Protein AF-A0A3B8MJI8-F1 (afdb_monomer)

Nearest PDB structures (foldseek):
  2oma-assembly1_B  TM=9.604E-01  e=1.558E-05  Trypanosoma cruzi
  4pcf-assembly4_A  TM=9.664E-01  e=4.099E-05  Trypanosoma brucei brucei
  5ibx-assembly2_B  TM=9.796E-01  e=7.124E-05  Streptococcus pneumoniae D39
  2v5b-assembly1_A  TM=9.575E-01  e=3.826E-05  Trypanosoma cruzi
  2vei-assembly1_C  TM=9.675E-01  e=7.633E-05  Trypanosoma brucei brucei

Solvent-accessible surface area (backbone atoms only — not comparable to full-atom values): 3545 Å² total; per-residue (Å²): 106,70,49,56,77,68,73,44,69,46,75,46,77,39,56,38,48,49,68,41,47,76,71,69,40,42,69,59,50,37,48,50,50,52,54,62,73,48,60,94,58,52,72,77,56,55,74,52,46,46,81,42,82,42,67,54,54,76,111

pLDDT: mean 97.7, std 1.49, range [90.12, 98.75]

Sequence (59 aa):
KAALEATLSPIVCVGETQEERESGVTDSVVRTQVTASLDGLSSEEVDKLVIAYEPVWAI

Structure (mmCIF, N/CA/C/O backbone):
data_AF-A0A3B8MJI8-F1
#
_entry.id   AF-A0A3B8MJI8-F1
#
loop_
_atom_site.group_PDB
_atom_site.id
_atom_site.type_symbol
_atom_site.label_atom_id
_atom_site.label_alt_id
_atom_site.label_comp_id
_atom_site.label_asym_id
_atom_site.label_entity_id
_atom_site.label_seq_id
_atom_site.pdbx_PDB_ins_code
_atom_site.Cartn_x
_atom_site.Cartn_y
_atom_site.Cartn_z
_atom_site.occupancy
_atom_site.B_iso_or_equiv
_atom_site.auth_seq_id
_atom_site.auth_comp_id
_atom_site.auth_asym_id
_atom_site.auth_atom_id
_atom_site.pdbx_PDB_model_num
ATOM 1 N N . LYS A 1 1 ? 9.616 4.808 -5.557 1.00 91.50 1 LYS A N 1
ATOM 2 C CA . LYS A 1 1 ? 10.526 4.912 -6.729 1.00 91.50 1 LYS A CA 1
ATOM 3 C C . LYS A 1 1 ? 11.848 4.179 -6.536 1.00 91.50 1 LYS A C 1
ATOM 5 O O . LYS A 1 1 ? 12.051 3.217 -7.254 1.00 91.50 1 LYS A O 1
ATOM 10 N N . ALA A 1 2 ? 12.670 4.517 -5.535 1.00 97.25 2 ALA A N 1
ATOM 11 C CA . ALA A 1 2 ? 13.985 3.887 -5.325 1.00 97.25 2 ALA A CA 1
ATOM 12 C C . ALA A 1 2 ? 14.006 2.342 -5.409 1.00 97.25 2 ALA A C 1
ATOM 14 O O . ALA A 1 2 ? 14.892 1.777 -6.036 1.00 97.25 2 ALA A O 1
ATOM 15 N N . ALA A 1 3 ? 13.010 1.651 -4.837 1.00 97.75 3 ALA A N 1
ATOM 16 C CA . ALA A 1 3 ? 12.905 0.192 -4.950 1.00 97.75 3 ALA A CA 1
ATOM 17 C C . ALA A 1 3 ? 12.760 -0.291 -6.409 1.00 97.75 3 ALA A C 1
ATOM 19 O O . ALA A 1 3 ? 13.466 -1.206 -6.818 1.00 97.75 3 ALA A O 1
ATOM 20 N N . LEU A 1 4 ? 11.903 0.357 -7.204 1.00 97.06 4 LEU A N 1
ATOM 21 C CA . LEU A 1 4 ? 11.709 0.043 -8.624 1.00 97.06 4 LEU A CA 1
ATOM 22 C C . LEU A 1 4 ? 12.970 0.349 -9.447 1.00 97.06 4 LEU A C 1
ATOM 24 O O . LEU A 1 4 ? 13.357 -0.450 -10.296 1.00 97.06 4 LEU A O 1
ATOM 28 N N . GLU A 1 5 ? 13.641 1.472 -9.166 1.00 97.12 5 GLU A N 1
ATOM 29 C CA . GLU A 1 5 ? 14.912 1.861 -9.804 1.00 97.12 5 GLU A CA 1
ATOM 30 C C . GLU A 1 5 ? 16.038 0.868 -9.487 1.00 97.12 5 GLU A C 1
ATOM 32 O O . GLU A 1 5 ? 16.873 0.569 -10.338 1.00 97.12 5 GLU A O 1
ATOM 37 N N . ALA A 1 6 ? 16.018 0.297 -8.282 1.00 97.94 6 ALA A N 1
ATOM 38 C CA . ALA A 1 6 ? 16.897 -0.787 -7.861 1.00 97.94 6 ALA A CA 1
ATOM 39 C C . ALA A 1 6 ? 16.441 -2.171 -8.360 1.00 97.94 6 ALA A C 1
ATOM 41 O O . ALA A 1 6 ? 16.969 -3.186 -7.907 1.00 97.94 6 ALA A O 1
ATOM 42 N N . THR A 1 7 ? 15.476 -2.244 -9.284 1.00 96.50 7 THR A N 1
ATOM 43 C CA . THR A 1 7 ? 14.917 -3.490 -9.843 1.00 96.50 7 THR A CA 1
ATOM 44 C C . THR A 1 7 ? 14.302 -4.441 -8.807 1.00 96.50 7 THR A C 1
ATOM 46 O O . THR A 1 7 ? 14.220 -5.647 -9.028 1.00 96.50 7 THR A O 1
ATOM 49 N N . LEU A 1 8 ? 13.843 -3.905 -7.675 1.00 97.88 8 LEU A N 1
ATOM 50 C CA . LEU A 1 8 ? 13.071 -4.639 -6.673 1.00 97.88 8 LEU A CA 1
ATOM 51 C C . LEU A 1 8 ? 11.572 -4.564 -6.995 1.00 97.88 8 LEU A C 1
ATOM 53 O O . LEU A 1 8 ? 11.106 -3.611 -7.620 1.00 97.88 8 LEU A O 1
ATOM 57 N N . SER A 1 9 ? 10.809 -5.538 -6.497 1.00 96.44 9 SER A N 1
ATOM 58 C CA . SER A 1 9 ? 9.340 -5.524 -6.507 1.00 96.44 9 SER A CA 1
ATOM 59 C C . SER A 1 9 ? 8.829 -5.058 -5.139 1.00 96.44 9 SER A C 1
ATOM 61 O O . SER A 1 9 ? 8.823 -5.856 -4.198 1.00 96.44 9 SER A O 1
ATOM 63 N N . PRO A 1 10 ? 8.470 -3.772 -4.964 1.00 98.12 10 PRO A N 1
ATOM 64 C CA . PRO A 1 10 ? 8.074 -3.267 -3.659 1.00 98.12 10 PRO A CA 1
ATOM 65 C C . PRO A 1 10 ? 6.686 -3.770 -3.254 1.00 98.12 10 PRO A C 1
ATOM 67 O O . PRO A 1 10 ? 5.771 -3.855 -4.073 1.00 98.12 10 PRO A O 1
ATOM 70 N N . ILE A 1 11 ? 6.536 -4.036 -1.958 1.00 98.56 11 ILE A N 1
ATOM 71 C CA . ILE A 1 11 ? 5.244 -4.239 -1.305 1.00 98.56 11 ILE A CA 1
ATOM 72 C C . ILE A 1 11 ? 4.938 -2.955 -0.536 1.00 98.56 11 ILE A C 1
ATOM 74 O O . ILE A 1 11 ? 5.679 -2.580 0.371 1.00 98.56 11 ILE A O 1
ATOM 78 N N . VAL A 1 12 ? 3.887 -2.253 -0.940 1.00 98.38 12 VAL A N 1
ATOM 79 C CA . VAL A 1 12 ? 3.433 -1.012 -0.314 1.00 98.38 12 VAL A CA 1
ATOM 80 C C . VAL A 1 12 ? 2.343 -1.359 0.690 1.00 98.38 12 VAL A C 1
ATOM 82 O O . VAL A 1 12 ? 1.250 -1.770 0.299 1.00 98.38 12 VAL A O 1
ATOM 85 N N . CYS A 1 13 ? 2.639 -1.193 1.975 1.00 98.50 13 CYS A N 1
ATOM 86 C CA . CYS A 1 13 ? 1.665 -1.394 3.040 1.00 98.50 13 CYS A CA 1
ATOM 87 C C . CYS A 1 13 ? 0.748 -0.173 3.187 1.00 98.50 13 CYS A C 1
ATOM 89 O O . CYS A 1 13 ? 1.211 0.969 3.157 1.00 98.50 13 CYS A O 1
ATOM 91 N N . VAL A 1 14 ? -0.546 -0.423 3.361 1.00 98.69 14 VAL A N 1
ATOM 92 C CA . VAL A 1 14 ? -1.582 0.581 3.638 1.00 98.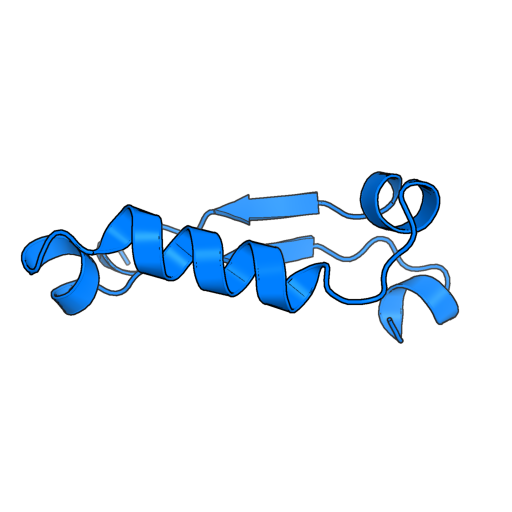69 14 VAL A CA 1
ATOM 93 C C . VAL A 1 14 ? -2.519 0.044 4.709 1.00 98.69 14 VAL A C 1
ATOM 95 O O . VAL A 1 14 ? -2.730 -1.161 4.794 1.00 98.69 14 VAL A O 1
ATOM 98 N N . GLY A 1 15 ? -3.112 0.914 5.511 1.00 98.56 15 GLY A N 1
ATOM 99 C CA . GLY A 1 15 ? -3.941 0.501 6.633 1.00 98.56 15 GLY A CA 1
ATOM 100 C C . GLY A 1 15 ? -4.358 1.671 7.504 1.00 98.56 15 GLY A C 1
ATOM 101 O O . GLY A 1 15 ? -3.651 2.677 7.597 1.00 98.56 15 GLY A O 1
ATOM 102 N N . GLU A 1 16 ? -5.518 1.537 8.133 1.00 98.75 16 GLU A N 1
ATOM 103 C CA . GLU A 1 16 ? -6.059 2.498 9.084 1.00 98.75 16 GLU A CA 1
ATOM 104 C C . GLU A 1 16 ? -5.867 2.036 10.535 1.00 98.75 16 GLU A C 1
ATOM 106 O O . GLU A 1 16 ? -5.944 0.845 10.855 1.00 98.75 16 GLU A O 1
ATOM 111 N N . THR A 1 17 ? -5.668 2.997 11.430 1.00 98.56 17 THR A N 1
ATOM 112 C CA . THR A 1 17 ? -5.644 2.799 12.884 1.00 98.56 17 THR A CA 1
ATOM 113 C C . THR A 1 17 ? -7.040 2.511 13.448 1.00 98.56 17 THR A C 1
ATOM 115 O O . THR A 1 17 ? -8.060 2.701 12.783 1.00 98.56 17 THR A O 1
ATOM 118 N N . GLN A 1 18 ? -7.106 2.079 14.714 1.00 98.38 18 GLN A N 1
ATOM 119 C CA . GLN A 1 18 ? -8.385 1.858 15.397 1.00 98.38 18 GLN A CA 1
ATOM 120 C C . GLN A 1 18 ? -9.243 3.132 15.453 1.00 98.38 18 GLN A C 1
ATOM 122 O O . GLN A 1 18 ? -10.431 3.072 15.151 1.00 98.38 18 GLN A O 1
ATOM 127 N N . GLU A 1 19 ? -8.645 4.286 15.761 1.00 98.56 19 GLU A N 1
ATOM 128 C CA . GLU A 1 19 ? -9.353 5.573 15.830 1.00 98.56 19 GLU A CA 1
ATOM 129 C C . GLU A 1 19 ? -9.939 5.982 14.469 1.00 98.56 19 GLU A C 1
ATOM 131 O O . GLU A 1 19 ? -11.092 6.408 14.366 1.00 98.56 19 GLU A O 1
ATOM 136 N N . GLU A 1 20 ? -9.175 5.802 13.392 1.00 98.62 20 GLU A N 1
ATOM 137 C CA . GLU A 1 20 ? -9.631 6.075 12.025 1.00 98.62 20 GLU A CA 1
ATOM 138 C C . GLU A 1 20 ? -10.765 5.131 11.596 1.00 98.62 20 GLU A C 1
ATOM 140 O O . GLU A 1 20 ? -11.709 5.541 10.913 1.00 98.62 20 GLU A O 1
ATOM 145 N N . ARG A 1 21 ? -10.721 3.867 12.029 1.00 98.31 21 ARG A N 1
ATOM 146 C CA . ARG A 1 21 ? -11.798 2.909 11.763 1.00 98.31 21 ARG A CA 1
ATOM 147 C C . ARG A 1 21 ? -13.069 3.241 12.538 1.00 98.31 21 ARG A C 1
ATOM 149 O O . ARG A 1 21 ? -14.153 3.235 11.960 1.00 98.31 21 ARG A O 1
ATOM 156 N N . GLU A 1 22 ? -12.948 3.549 13.826 1.00 98.31 22 GLU A N 1
ATOM 157 C CA . GLU A 1 22 ? -14.082 3.899 14.691 1.00 98.31 22 GLU A CA 1
ATOM 158 C C . GLU A 1 22 ? -14.729 5.235 14.297 1.00 98.31 22 GLU A C 1
ATOM 160 O O . GLU A 1 22 ? -15.942 5.396 14.429 1.00 98.31 22 GLU A O 1
ATOM 165 N N . SER A 1 23 ? -13.954 6.166 13.735 1.00 98.44 23 SER A N 1
ATOM 166 C CA . SER A 1 23 ? -14.466 7.415 13.152 1.00 98.44 23 SER A CA 1
ATOM 167 C C . SER A 1 23 ? -15.043 7.258 11.737 1.00 98.44 23 SER A C 1
ATOM 169 O O . SER A 1 23 ? -15.568 8.222 11.177 1.00 98.44 23 SER A O 1
ATOM 171 N N . GLY A 1 24 ? -15.006 6.050 11.161 1.00 98.50 24 GLY A N 1
ATOM 172 C CA . GLY A 1 24 ? -15.614 5.741 9.866 1.00 98.50 24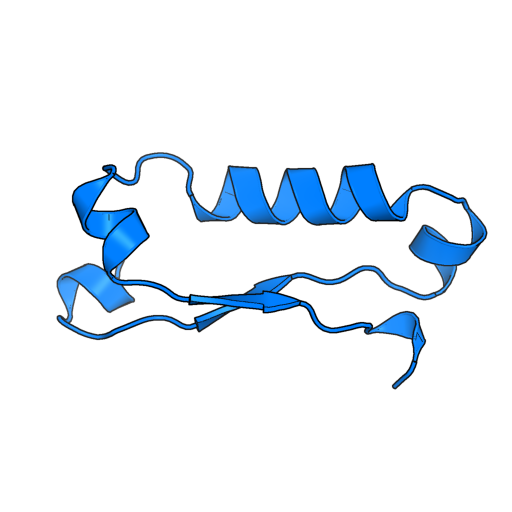 GLY A CA 1
ATOM 173 C C . GLY A 1 24 ? -14.857 6.299 8.659 1.00 98.50 24 GLY A C 1
ATOM 174 O O . GLY A 1 24 ? -15.449 6.448 7.591 1.00 98.50 24 GLY A O 1
ATOM 175 N N . VAL A 1 25 ? -13.563 6.613 8.802 1.00 98.62 25 VAL A N 1
ATOM 176 C CA . VAL A 1 25 ? -12.741 7.214 7.734 1.00 98.62 25 VAL A CA 1
ATOM 177 C C . VAL A 1 25 ? -11.793 6.226 7.044 1.00 98.62 25 VAL A C 1
ATOM 179 O O . VAL A 1 25 ? -10.955 6.663 6.254 1.00 98.62 2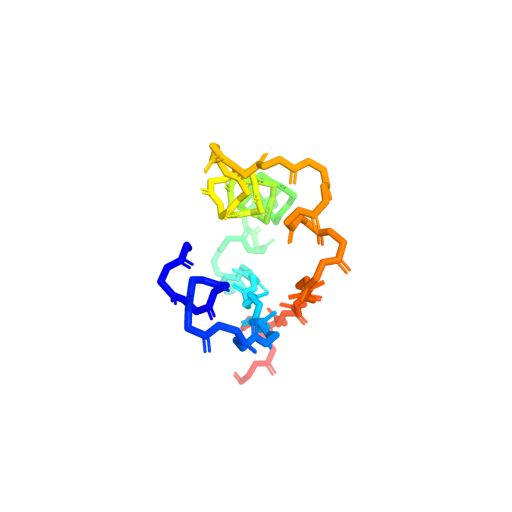5 VAL A O 1
ATOM 182 N N . THR A 1 26 ? -11.947 4.911 7.263 1.00 98.56 26 THR A N 1
ATOM 183 C CA . THR A 1 26 ? -11.134 3.839 6.642 1.00 98.56 26 THR A CA 1
ATOM 184 C C . THR A 1 26 ? -10.890 4.072 5.148 1.00 98.56 26 THR A C 1
ATOM 186 O O . THR A 1 26 ? -9.743 4.146 4.710 1.00 98.56 26 THR A O 1
ATOM 189 N N . ASP A 1 27 ? -11.955 4.267 4.365 1.00 98.44 27 ASP A N 1
ATOM 190 C CA . ASP A 1 27 ? -11.849 4.446 2.913 1.00 98.44 27 ASP A CA 1
ATOM 191 C C . ASP A 1 27 ? -11.053 5.699 2.534 1.00 98.44 27 ASP A C 1
ATOM 193 O O . ASP A 1 27 ? -10.308 5.687 1.555 1.00 98.44 27 ASP A O 1
ATOM 197 N N . SER A 1 28 ? -11.198 6.785 3.298 1.00 98.62 28 SER A N 1
ATOM 198 C CA . SER A 1 28 ? -10.479 8.039 3.055 1.00 98.62 28 SER A CA 1
ATOM 199 C C . SER A 1 28 ? -8.989 7.881 3.341 1.00 98.62 28 SER A C 1
ATOM 201 O O . SER A 1 28 ? -8.155 8.326 2.547 1.00 98.62 28 SER A O 1
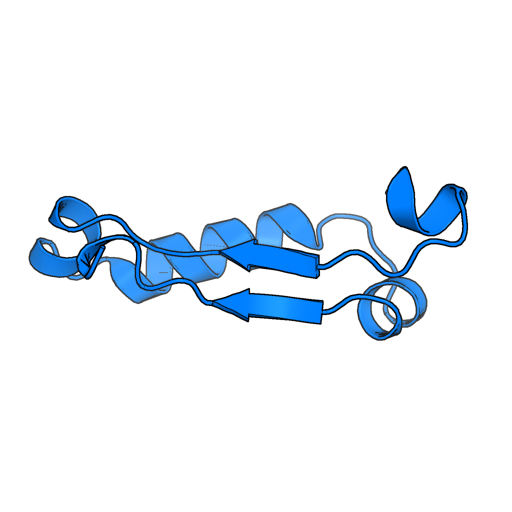ATOM 203 N N . VAL A 1 29 ? -8.654 7.223 4.451 1.00 98.75 29 VAL A N 1
ATOM 204 C CA . VAL A 1 29 ? -7.274 6.962 4.872 1.00 98.75 29 VAL A CA 1
ATOM 205 C C . VAL A 1 29 ? -6.580 6.056 3.860 1.00 98.75 29 VAL A C 1
ATOM 207 O O . VAL A 1 29 ? -5.577 6.458 3.266 1.00 98.75 29 VAL A O 1
ATOM 210 N N . VAL A 1 30 ? -7.158 4.886 3.571 1.00 98.69 30 VAL A N 1
ATOM 211 C CA . VAL A 1 30 ? -6.569 3.912 2.639 1.00 98.69 30 VAL A CA 1
ATOM 212 C C . VAL A 1 30 ? -6.475 4.491 1.228 1.00 98.69 30 VAL A C 1
ATOM 214 O O . VAL A 1 30 ? -5.437 4.357 0.581 1.00 98.69 30 VAL A O 1
ATOM 217 N N . ARG A 1 31 ? -7.502 5.210 0.747 1.00 98.62 31 ARG A N 1
ATOM 218 C CA . ARG A 1 31 ? -7.441 5.886 -0.560 1.00 98.62 31 ARG A CA 1
ATOM 219 C C . ARG A 1 31 ? -6.290 6.880 -0.615 1.00 98.62 31 ARG A C 1
ATOM 221 O O . ARG A 1 31 ? -5.541 6.850 -1.584 1.00 98.62 31 ARG A O 1
ATOM 228 N N . THR A 1 32 ? -6.143 7.724 0.405 1.00 98.69 32 THR A N 1
ATOM 229 C CA . THR A 1 32 ? -5.077 8.734 0.460 1.00 98.69 32 THR A CA 1
ATOM 230 C C . THR A 1 32 ? -3.705 8.072 0.406 1.00 98.69 32 THR A C 1
ATOM 232 O O . THR A 1 32 ? -2.884 8.442 -0.434 1.00 98.69 32 THR A O 1
ATOM 235 N N . GLN A 1 33 ? -3.483 7.044 1.230 1.00 98.75 33 GLN A N 1
ATOM 236 C CA . GLN A 1 33 ? -2.231 6.286 1.275 1.00 98.75 33 GLN A CA 1
ATOM 237 C C . GLN A 1 33 ? -1.908 5.623 -0.071 1.00 98.75 33 GLN A C 1
ATOM 239 O O . GLN A 1 33 ? -0.790 5.772 -0.567 1.00 98.75 33 GLN A O 1
ATOM 244 N N . VAL A 1 34 ? -2.881 4.951 -0.701 1.00 98.44 34 VAL A N 1
ATOM 245 C CA . VAL A 1 34 ? -2.700 4.339 -2.027 1.00 98.44 34 VAL A CA 1
ATOM 246 C C . VAL A 1 34 ? -2.381 5.406 -3.069 1.00 98.44 34 VAL A C 1
ATOM 248 O O . VAL A 1 34 ? -1.377 5.292 -3.765 1.00 98.44 34 VAL A O 1
ATOM 251 N N . THR A 1 35 ? -3.178 6.473 -3.167 1.00 98.06 35 THR A N 1
ATOM 252 C CA . THR A 1 35 ? -2.957 7.509 -4.189 1.00 98.06 35 THR A CA 1
ATOM 253 C C . THR A 1 35 ? -1.614 8.211 -4.025 1.00 98.06 35 THR A C 1
ATOM 255 O O . THR A 1 35 ? -0.926 8.422 -5.016 1.00 98.06 35 THR A O 1
ATOM 258 N N . ALA A 1 36 ? -1.204 8.507 -2.789 1.00 98.12 36 ALA A N 1
ATOM 259 C CA . ALA A 1 36 ? 0.082 9.135 -2.515 1.00 98.12 36 ALA A CA 1
ATOM 260 C C . ALA A 1 36 ? 1.256 8.197 -2.835 1.00 98.12 36 ALA A C 1
ATOM 262 O O . ALA A 1 36 ? 2.282 8.641 -3.339 1.00 98.12 36 ALA A O 1
ATOM 263 N N . SER A 1 37 ? 1.100 6.893 -2.587 1.00 97.50 37 SER A N 1
ATOM 264 C CA . SER A 1 37 ? 2.143 5.897 -2.864 1.00 97.50 37 SER A CA 1
ATOM 265 C C . SER A 1 37 ? 2.356 5.637 -4.357 1.00 97.50 37 SER A C 1
ATOM 267 O O . SER A 1 37 ? 3.448 5.232 -4.759 1.00 97.50 37 SER A O 1
ATOM 269 N N . LEU A 1 38 ? 1.322 5.859 -5.173 1.00 97.50 38 LEU A N 1
ATOM 270 C CA . LEU A 1 38 ? 1.368 5.698 -6.628 1.00 97.50 38 LEU A CA 1
ATOM 271 C C . LEU A 1 38 ? 1.684 7.005 -7.373 1.00 97.50 38 LEU A C 1
ATOM 273 O O . LEU A 1 38 ? 1.841 6.981 -8.594 1.00 97.50 38 LEU A O 1
ATOM 277 N N . ASP A 1 39 ? 1.786 8.136 -6.669 1.00 97.62 39 ASP A N 1
ATOM 278 C CA . ASP A 1 39 ? 1.989 9.437 -7.302 1.00 97.62 39 ASP A CA 1
ATOM 279 C C . ASP A 1 39 ? 3.291 9.485 -8.120 1.00 97.62 39 ASP A C 1
ATOM 281 O O . ASP A 1 39 ? 4.382 9.098 -7.682 1.00 97.62 39 ASP A O 1
ATOM 285 N N . GLY A 1 40 ? 3.158 9.941 -9.364 1.00 96.75 40 GLY A N 1
ATOM 286 C CA . GLY A 1 40 ? 4.254 10.014 -10.323 1.00 96.75 40 GLY A CA 1
ATOM 287 C C . GLY A 1 40 ? 4.813 8.669 -10.803 1.00 96.75 40 GLY A C 1
ATOM 288 O O . GLY A 1 40 ? 5.891 8.689 -11.407 1.00 96.75 40 GLY A O 1
ATOM 289 N N . LEU A 1 41 ? 4.152 7.534 -10.540 1.00 97.75 41 LEU A N 1
ATOM 290 C CA . LEU A 1 41 ? 4.456 6.247 -11.176 1.00 97.75 41 LEU A CA 1
ATOM 291 C C . LEU A 1 41 ? 3.687 6.101 -12.494 1.00 97.75 41 LEU A C 1
ATOM 293 O O . LEU A 1 41 ? 2.519 6.472 -12.607 1.00 97.75 41 LEU A O 1
ATOM 297 N N . SER A 1 42 ? 4.343 5.531 -13.497 1.00 97.56 42 SER A N 1
ATOM 298 C CA . SER A 1 42 ? 3.696 5.055 -14.721 1.00 97.56 42 SER A CA 1
ATOM 299 C C . SER A 1 42 ? 2.899 3.773 -14.466 1.00 97.56 42 SER A C 1
ATOM 301 O O . SER A 1 42 ? 3.175 3.037 -13.521 1.00 97.56 42 SER A O 1
ATOM 303 N N . SER A 1 43 ? 1.944 3.446 -15.340 1.00 96.94 43 SER A N 1
ATOM 304 C CA . SER A 1 43 ? 1.185 2.189 -15.238 1.00 96.94 43 SER A CA 1
ATOM 305 C C . SER A 1 43 ? 2.092 0.949 -15.220 1.00 96.94 43 SER A C 1
ATOM 307 O O . SER A 1 43 ? 1.872 0.048 -14.423 1.00 96.94 43 SER A O 1
ATOM 309 N N . GLU A 1 44 ? 3.168 0.946 -16.012 1.00 97.06 44 GLU A N 1
ATOM 310 C CA . GLU A 1 44 ? 4.149 -0.150 -16.043 1.00 97.06 44 GLU A CA 1
ATOM 311 C C . GLU A 1 44 ? 4.936 -0.300 -14.730 1.00 97.06 44 GLU A C 1
ATOM 313 O O . GLU A 1 44 ? 5.404 -1.388 -14.396 1.00 97.06 44 GLU A O 1
ATOM 318 N N . GLU A 1 45 ? 5.138 0.794 -13.994 1.00 97.56 45 GLU A N 1
ATOM 319 C CA . GLU A 1 45 ? 5.745 0.769 -12.662 1.00 97.56 45 GLU A CA 1
ATOM 320 C C . GLU A 1 45 ? 4.757 0.270 -11.604 1.00 97.56 45 GLU A C 1
ATOM 322 O O . GLU A 1 45 ? 5.160 -0.458 -10.696 1.00 97.56 45 GLU A O 1
ATOM 327 N N . VAL A 1 46 ? 3.473 0.619 -11.737 1.00 97.44 46 VAL A N 1
ATOM 328 C CA . VAL A 1 46 ? 2.401 0.123 -10.859 1.00 97.44 46 VAL A CA 1
ATOM 329 C C . VAL A 1 46 ? 2.199 -1.388 -11.025 1.00 97.44 46 VAL A C 1
ATOM 331 O O . VAL A 1 46 ? 2.006 -2.084 -10.033 1.00 97.44 46 VAL A O 1
ATOM 334 N N . ASP A 1 47 ? 2.348 -1.932 -12.233 1.00 97.06 47 ASP A N 1
ATOM 335 C CA . ASP A 1 47 ? 2.252 -3.381 -12.478 1.00 97.06 47 ASP A CA 1
ATOM 336 C C . ASP A 1 47 ? 3.377 -4.201 -11.808 1.00 97.06 47 ASP A C 1
ATOM 338 O O . ASP A 1 47 ? 3.285 -5.425 -11.701 1.00 97.06 47 ASP A O 1
ATOM 342 N N . LYS A 1 48 ? 4.457 -3.550 -11.352 1.00 97.56 48 LYS A N 1
ATOM 343 C CA . LYS A 1 48 ? 5.632 -4.197 -10.733 1.00 97.56 48 LYS A CA 1
ATOM 344 C C . LYS A 1 48 ? 5.607 -4.199 -9.205 1.00 97.56 48 LYS A C 1
ATOM 346 O O . LYS A 1 48 ? 6.553 -4.699 -8.589 1.00 97.56 48 LYS A O 1
ATOM 351 N N . LEU A 1 49 ? 4.576 -3.622 -8.594 1.00 97.81 49 LEU A N 1
ATOM 352 C CA . LEU A 1 49 ? 4.435 -3.532 -7.144 1.00 97.81 49 LEU A CA 1
ATOM 353 C C . LEU A 1 49 ? 3.197 -4.272 -6.646 1.00 97.81 49 LEU A C 1
ATOM 355 O O . LEU A 1 49 ? 2.291 -4.609 -7.404 1.00 97.81 49 LEU A O 1
ATOM 359 N N . VAL A 1 50 ? 3.162 -4.518 -5.342 1.00 98.50 50 VAL A N 1
ATOM 360 C CA . VAL A 1 50 ? 2.015 -5.107 -4.647 1.00 98.50 50 VAL A CA 1
ATOM 361 C C . VAL A 1 50 ? 1.530 -4.119 -3.596 1.00 98.50 50 VAL A C 1
ATOM 363 O O . VAL A 1 50 ? 2.344 -3.522 -2.896 1.00 98.50 50 VAL A O 1
ATOM 366 N N . ILE A 1 51 ? 0.214 -3.963 -3.458 1.00 98.38 51 ILE A N 1
ATOM 367 C CA . ILE A 1 51 ? -0.385 -3.273 -2.310 1.00 98.38 51 ILE A CA 1
ATOM 368 C C . ILE A 1 51 ? -0.764 -4.323 -1.264 1.00 98.38 51 ILE A C 1
ATOM 370 O O . ILE A 1 51 ? -1.501 -5.260 -1.571 1.00 98.38 51 ILE A O 1
ATOM 374 N N . ALA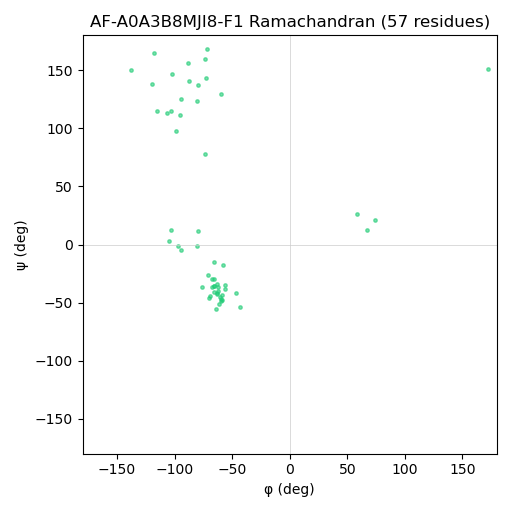 A 1 52 ? -0.283 -4.159 -0.036 1.00 98.62 52 ALA A N 1
ATOM 375 C CA . ALA A 1 52 ? -0.667 -4.973 1.109 1.00 98.62 52 ALA A CA 1
ATOM 376 C C . ALA A 1 52 ? -1.565 -4.145 2.034 1.00 98.62 52 ALA A C 1
ATOM 378 O O . ALA A 1 52 ? -1.118 -3.164 2.620 1.00 98.62 52 ALA A O 1
ATOM 379 N N . TYR A 1 53 ? -2.839 -4.526 2.146 1.00 98.44 53 TYR A N 1
ATOM 380 C CA . TYR A 1 53 ? -3.728 -3.950 3.152 1.00 98.44 53 TYR A CA 1
ATOM 381 C C . TYR A 1 53 ? -3.479 -4.618 4.505 1.00 98.44 53 TYR A C 1
ATOM 383 O O . TYR A 1 53 ? -3.606 -5.837 4.632 1.00 98.44 53 TYR A O 1
ATOM 391 N N . GLU A 1 54 ? -3.160 -3.812 5.508 1.00 98.38 54 GLU A N 1
ATOM 392 C CA . GLU A 1 54 ? -2.917 -4.227 6.880 1.00 98.38 54 GLU A CA 1
ATOM 393 C C . GLU A 1 54 ? -4.003 -3.626 7.784 1.00 98.38 54 GLU A C 1
ATOM 395 O O . GLU A 1 54 ? -4.076 -2.404 7.928 1.00 98.38 54 GLU A O 1
ATOM 400 N N . PRO A 1 55 ? -4.863 -4.442 8.418 1.00 96.81 55 PRO A N 1
ATOM 401 C CA . PRO A 1 55 ? -5.822 -3.948 9.398 1.00 96.81 55 PRO A CA 1
ATOM 402 C C . PRO A 1 55 ? -5.085 -3.595 10.698 1.00 96.81 55 PRO A C 1
ATOM 404 O O . PRO A 1 55 ? -5.107 -4.367 11.653 1.00 96.81 55 PRO A O 1
ATOM 407 N N . VAL A 1 56 ? -4.408 -2.441 10.736 1.00 97.62 56 VAL A N 1
ATOM 408 C CA . VAL A 1 56 ? -3.589 -2.004 11.888 1.00 97.62 56 VAL A CA 1
ATOM 409 C C . VAL A 1 56 ? -4.417 -1.971 13.172 1.00 97.62 56 VAL A C 1
ATOM 411 O O . VAL A 1 56 ? -3.932 -2.335 14.237 1.00 97.62 56 VAL A O 1
ATOM 414 N N . TRP A 1 57 ? -5.694 -1.608 13.061 1.00 96.94 57 TRP A N 1
ATOM 415 C CA . TRP A 1 57 ? -6.677 -1.644 14.147 1.00 96.94 57 TRP A CA 1
ATOM 416 C C . TRP A 1 57 ? -6.901 -3.024 14.794 1.00 96.94 57 TRP A C 1
ATOM 418 O O . TRP A 1 57 ? -7.498 -3.085 15.865 1.00 96.94 57 TRP A O 1
ATOM 428 N N . ALA A 1 58 ? -6.498 -4.119 14.145 1.00 95.38 58 ALA A N 1
ATOM 429 C CA . ALA A 1 58 ? -6.699 -5.491 14.615 1.00 95.38 58 ALA A CA 1
ATOM 430 C C . ALA A 1 58 ? -5.423 -6.145 15.179 1.00 95.38 58 ALA A C 1
ATOM 432 O O . ALA A 1 58 ? -5.458 -7.337 15.496 1.00 95.38 58 ALA A O 1
ATOM 433 N N . ILE A 1 59 ? -4.312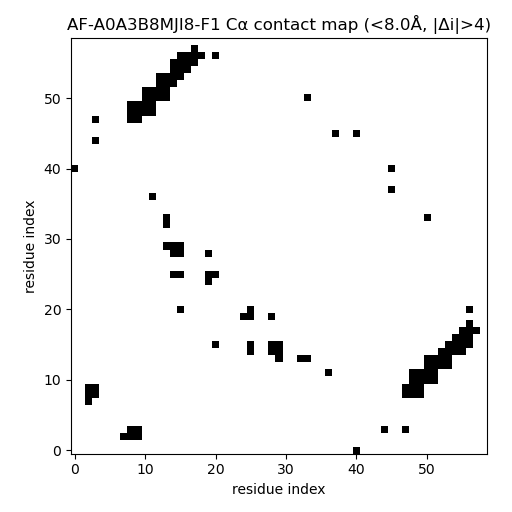 -5.401 15.244 1.00 90.12 59 ILE A N 1
ATOM 434 C CA . ILE A 1 59 ? -3.022 -5.865 15.781 1.00 90.12 59 ILE A CA 1
ATOM 435 C C . ILE A 1 59 ? -3.025 -5.806 17.309 1.00 90.12 59 ILE A C 1
ATOM 437 O O . ILE A 1 59 ? -3.461 -4.775 17.865 1.00 90.12 59 ILE A O 1
#

Foldseek 3Di:
DVCVVVVHAEEQEFEDALVCVVVVNGVVRRVVSVCVVCPPPDPVSVVSYHYDYDHNNVD

Secondary structure (DSSP, 8-state):
-HHHHTT---EEEE---HHHHHTT-HHHHHHHHHHHHHTT--HHHHTT-EEEE--GGG-

Radius of gyration: 13.06 Å; Cα contacts (8 Å, |Δi|>4): 64; chains: 1; bounding box: 32×16×32 Å

Mean predicted aligned error: 2.05 Å

=== Feature glossary ===
The record interleaves many kinds of information about one protein. Here is each kind framed as the question it answers.

Q: What does the local fold look like, residue by residue?
A: The Foldseek 3Di string encodes local tertiary geometry as a 20-letter alphabet — one character per residue — derived from the relative positions of nearby Cα atoms. Unlike the amino-acid sequence, 3Di is a direct function of the 3D structure, so two proteins with the same fold have similar 3Di strings even at low sequence identity.

Q: Which residues are in helices, strands, or loops?
A: The SS8 string is DSSP's per-residue secondary-structure call. α-helix (H) means an i→i+4 H-bond ladder; β-strand (E) means the residue participates in a β-sheet; 3₁₀ (G) and π (I) are tighter and wider helices; T/S are turns/bends; '-' is loop.

Q: How big and how compact is the whole molecule?
A: Radius of gyration (Rg) is the root-mean-square distance of Cα atoms from their centroid — a single number for overall size and compactness. A globular domain of N residues has Rg ≈ 2.2·N^0.38 Å; an extended or disordered chain has a much larger Rg. The Cα contact count is the number of residue pairs whose Cα atoms are within 8 Å and are more than four positions apart in sequence — a standard proxy for tertiary packing density. The bounding box is the smallest axis-aligned box enclosing all Cα atoms.

Q: Where is each backbone atom in 3D?
A: Structure coordinates are given as an mmCIF _atom_site loop: one row per atom with element, residue name, chain id, sequence number, and x/y/z position in Å. Only the four main-chain atoms per residue are included here; side chains are omitted to keep the record compact.

Q: What is the amino-acid chain?
A: Primary structure: the covalent order of the twenty standard amino acids along the backbone. Two proteins with the same sequence will (almost always) fold to the same structure; two with 30% identity often share a fold but not the details.

Q: What if only a Cα trace is available?
A: Three-state secondar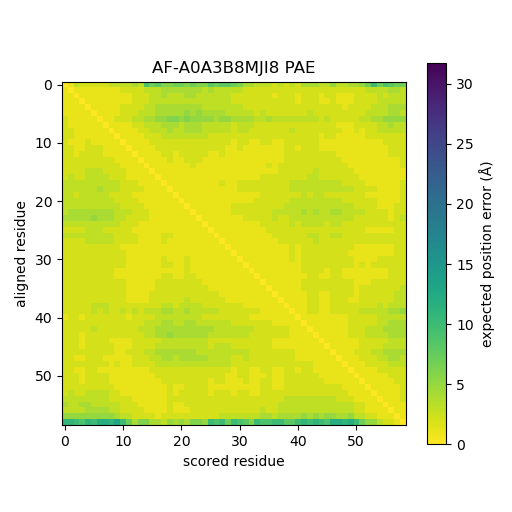y structure (P-SEA) collapses the eight DSSP classes into helix (a), strand (b), and coil (c). P-SEA assigns these from Cα geometry alone — distances and angles — without requiring backbone oxygens, so it works on any Cα trace.

Q: What family and function is it annotated with?
A: Database cross-references. InterPro integrates a dozen domain/family signature databases into unified entries with residue-range hits. GO terms attach function/process/location labels with evidence codes. CATH codes position the fold in a four-level structural taxonomy. Organism is the NCBI-taxonomy species name.

Q: How confident is the AlphaFold model at each residue?
A: pLDDT is the predicted lDDT-Cα score: AlphaFold's confidence that the local environment of each residue (all inter-atomic distances within 15 Å) is correctly placed. It is a per-residue number between 0 and 100, with higher meaning more reliable.

Q: How mobile is each atom in the crystal?
A: B-factor (Debye–Waller factor) reflects atomic displacement in the crystal lattice. It is an experimental observable (units Å²), not a prediction; low values mean the atom is pinned down, high values mean it moves or is heterogeneous across the crystal.

Q: Which residues are buried vs exposed?
A: SASA measures how much of the protein is reachable by solvent. It is computed by rolling a water-sized probe over the atomic surface and summing the exposed area (Å²). Per-residue SASA distinguishes core (buried, low SASA) from surface (exposed, high SASA) residues; total SASA is a whole-molecule size measure.

Q: What do the diagnostic plots show?
A: Plot images: a contact map (which residues are close in 3D, as an N×N binary image), a Ramachandran scatter (backbone torsion angles, revealing secondary-structure composition at a glance), and — for AlphaFold structures — a PAE heatmap (pairwise prediction confidence).

Q: What known structures does this most resemble?
A: The Foldseek neighbor list gives the closest experimentally determined structures in the PDB, ranked by structural alignment. TM-score near 1 means near-identical fold; near 0.3 means only rough topology match. This is how one finds what a novel AlphaFold prediction most resembles in the solved-structure universe.

Q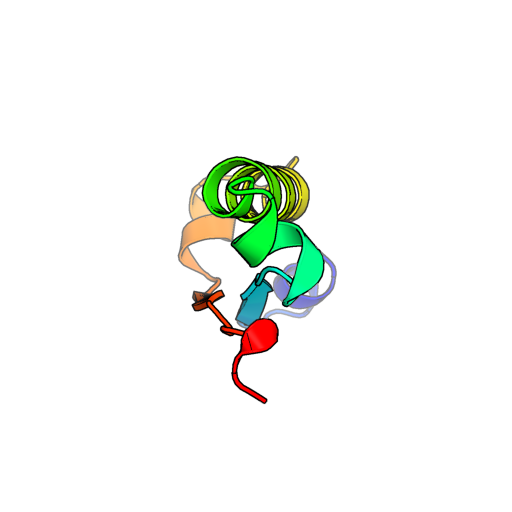: Are the domains correctly placed relative to each other?
A: Predicted aligned error is AlphaFold's pairwise confidence. Unlike pLDDT (per-residue), PAE is per-residue-pair and captures whether two parts of the structure are correctly placed relative to each other. Units are ångströms of expected positional error.

Q: What do the rendered images show?
A: Structure images are PyMOL renders from six orthogonal camera directions. Cartoon representation draws helices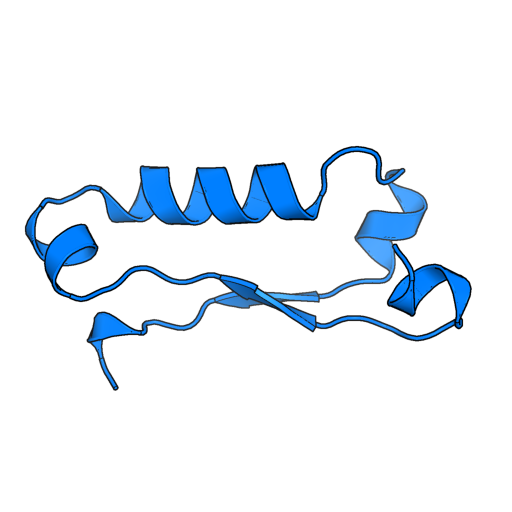 as coils and strands as arrows; sticks shows the backbone as bonds; surface shows the solvent-excluded envelope. Rainbow coloring maps sequence position to hue (blue→red, N→C); chain coloring assigns a distinct color per polypeptide.

Q: What are the backbone torsion angles?
A: φ (phi) and ψ (psi) are the two rotatable backbone dihedrals per residue: φ is the C(i-1)–N–Cα–C torsion, ψ is the N–Cα–C–N(i+1) torsion, both in degrees on (−180°, 180°]. α-helical residues cluster near (−60°, −45°); β-strand residues near (−120°, +130°). A Ramachandran plot is simply a scatter of (φ, ψ) for every residue.